Protein AF-A0A438WHH5-F1 (afdb_monomer)

Foldseek 3Di:
DVVVVPDPLVVQADDDDDDDDPDDDDDGGPPDDDDDDDDDDDDFAKAKDWDADFAQDQQAFRAQAWDWWWKDALNDIFIFIDHHNQGNNNSQVSLCVRVVNQWGFDWDQCDDNRRTITMIIGPDTDPRGYMGTDD

Solvent-accessible surface area (backbone atoms only — not comparable to full-atom values): 8190 Å² total; per-residue (Å²): 121,70,75,66,77,71,39,68,55,67,84,38,54,56,82,71,84,73,88,70,84,90,64,87,77,84,56,63,55,66,62,79,91,77,88,82,92,82,85,86,90,77,78,79,49,52,36,80,39,82,48,84,70,66,28,76,45,56,78,40,65,66,32,87,50,72,48,70,53,41,33,35,38,68,92,40,81,45,77,41,78,42,50,51,62,36,21,45,50,52,52,18,48,45,44,16,60,76,45,75,50,50,33,38,33,39,80,42,81,77,55,75,91,39,21,32,34,41,30,48,27,35,68,50,58,35,78,66,36,42,74,43,76,62,132

Mean predicted aligned error: 7.28 Å

Organism: Helicobacter pylori (NCBI:txid210)

Nearest PDB structures (foldseek):
  6iwy-assembly1_A  TM=9.937E-01  e=4.329E-15  Helicobacter pylori 26695
  6sih-assembly1_A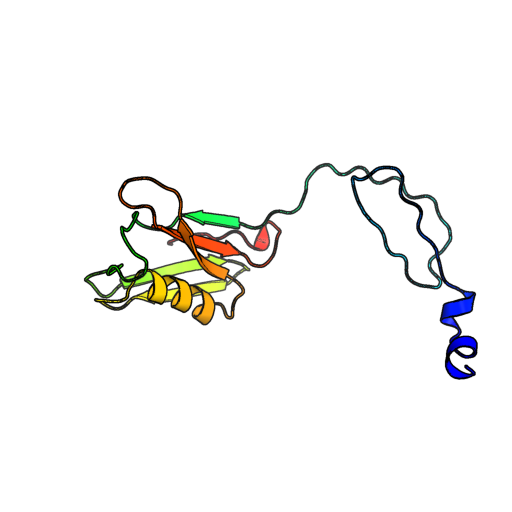  TM=7.994E-01  e=1.174E-07  Campylobacter jejuni
  6kty-assembly1_A  TM=8.186E-01  e=2.472E-04  Bdellovibrio bacteriovorus HD100
  5h5w-assembly2_B  TM=8.692E-01  e=1.065E-03  Escherichia coli
  5h5v-assembly1_E  TM=8.689E-01  e=2.413E-03  Escherichia coli

Structure (mmCIF, N/CA/C/O backbone):
data_AF-A0A438WHH5-F1
#
_entry.id   AF-A0A438WHH5-F1
#
loop_
_atom_site.group_PDB
_atom_site.id
_atom_site.type_symbol
_atom_site.label_atom_id
_atom_site.label_alt_id
_atom_site.label_comp_id
_atom_site.label_asym_id
_atom_site.label_entity_id
_atom_site.label_seq_id
_atom_site.pdbx_PDB_ins_code
_atom_site.Cartn_x
_atom_site.Cartn_y
_atom_site.Cartn_z
_atom_site.occupancy
_atom_site.B_iso_or_equiv
_atom_site.auth_seq_id
_atom_site.auth_comp_id
_atom_site.auth_asym_id
_atom_site.auth_atom_id
_atom_site.pdbx_PDB_model_num
ATOM 1 N N . PRO A 1 1 ? 36.123 19.655 -13.068 1.00 55.62 1 PRO A N 1
ATOM 2 C CA . PRO A 1 1 ? 36.155 19.347 -14.523 1.00 55.62 1 PRO A CA 1
ATOM 3 C C . PRO A 1 1 ? 36.839 18.011 -14.881 1.00 55.62 1 PRO A C 1
ATOM 5 O O . PRO A 1 1 ? 36.294 17.270 -15.684 1.00 55.62 1 PRO A O 1
ATOM 8 N N . VAL A 1 2 ? 37.993 17.678 -14.283 1.00 57.34 2 VAL A N 1
ATOM 9 C CA . VAL A 1 2 ? 38.798 16.487 -14.654 1.00 57.34 2 VAL A CA 1
ATOM 10 C C . VAL A 1 2 ? 38.099 15.148 -14.345 1.00 57.34 2 VAL A C 1
ATOM 12 O O . VAL A 1 2 ? 38.222 14.203 -15.112 1.00 57.34 2 VAL A O 1
ATOM 15 N N . LYS A 1 3 ? 37.292 15.090 -13.273 1.00 61.66 3 LYS A N 1
ATOM 16 C CA . LYS A 1 3 ? 36.592 13.874 -12.810 1.00 61.66 3 LYS A CA 1
ATOM 17 C C . LYS A 1 3 ? 35.523 13.333 -13.774 1.00 61.66 3 LYS A C 1
ATOM 19 O O . LYS A 1 3 ? 35.250 12.141 -13.758 1.00 61.66 3 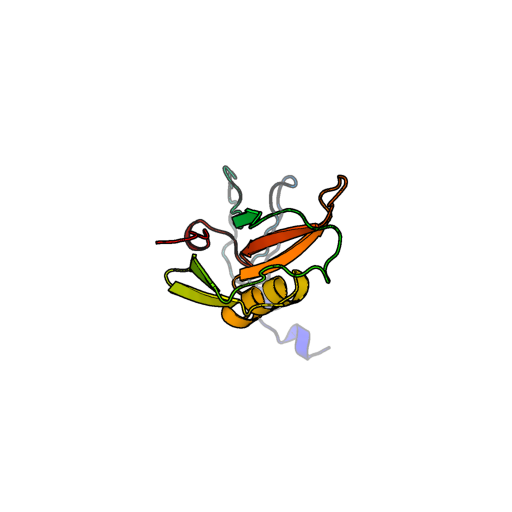LYS A O 1
ATOM 24 N N . THR A 1 4 ? 34.914 14.198 -14.585 1.00 63.84 4 THR A N 1
ATOM 25 C CA . THR A 1 4 ? 33.819 13.819 -15.495 1.00 63.84 4 THR A CA 1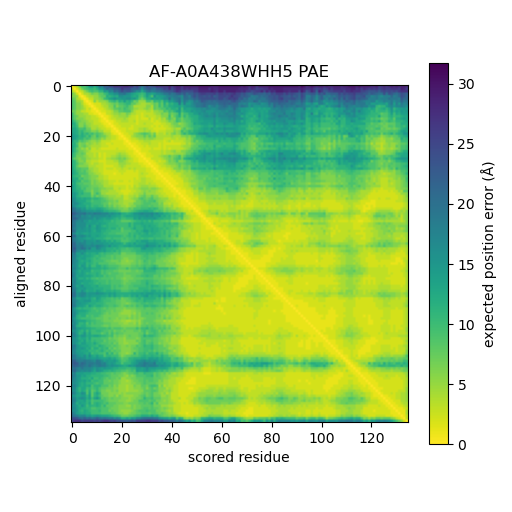
ATOM 26 C C . THR A 1 4 ? 34.348 13.221 -16.801 1.00 63.84 4 THR A C 1
ATOM 28 O O . THR A 1 4 ? 33.730 12.329 -17.360 1.00 63.84 4 THR A O 1
ATOM 31 N N . LEU A 1 5 ? 35.520 13.665 -17.270 1.00 71.19 5 LEU A N 1
ATOM 32 C CA . LEU A 1 5 ? 36.147 13.159 -18.501 1.00 71.19 5 LEU A CA 1
ATOM 33 C C . LEU A 1 5 ? 36.941 11.861 -18.288 1.00 71.19 5 LEU A C 1
ATOM 35 O O . LEU A 1 5 ? 37.222 11.151 -19.252 1.00 71.19 5 LEU A O 1
ATOM 39 N N . SER A 1 6 ? 37.300 11.554 -17.038 1.00 78.88 6 SER A N 1
ATOM 40 C CA . SER A 1 6 ? 37.944 10.295 -16.644 1.00 78.88 6 SER A CA 1
ATOM 41 C C . SER A 1 6 ? 36.968 9.124 -16.495 1.00 78.88 6 SER A C 1
ATOM 43 O O . SER A 1 6 ? 37.412 7.987 -16.362 1.00 78.88 6 SER A O 1
ATOM 45 N N . ASP A 1 7 ? 35.657 9.379 -16.488 1.00 80.62 7 ASP A N 1
ATOM 46 C CA . ASP A 1 7 ? 34.653 8.323 -16.395 1.00 80.62 7 ASP A CA 1
ATOM 47 C C . ASP A 1 7 ? 34.432 7.679 -17.770 1.00 80.62 7 ASP A C 1
ATOM 49 O O . ASP A 1 7 ? 33.841 8.282 -18.674 1.00 80.62 7 ASP A O 1
ATOM 53 N N . TYR A 1 8 ? 34.911 6.439 -17.917 1.00 79.75 8 TYR A N 1
ATOM 54 C CA . TYR A 1 8 ? 34.805 5.663 -19.151 1.00 79.75 8 TYR A CA 1
ATOM 55 C C . TYR A 1 8 ? 33.350 5.473 -19.609 1.00 79.75 8 TYR A C 1
ATOM 57 O O . TYR A 1 8 ? 33.089 5.422 -20.813 1.00 79.75 8 TYR A O 1
ATOM 65 N N . SER A 1 9 ? 32.390 5.444 -18.675 1.00 79.62 9 SER A N 1
ATOM 66 C CA . SER A 1 9 ? 30.963 5.290 -18.987 1.00 79.62 9 SER A CA 1
ATOM 67 C C . SER A 1 9 ? 30.424 6.413 -19.880 1.00 79.62 9 SER A C 1
ATOM 69 O O . SER A 1 9 ? 29.501 6.187 -20.662 1.00 79.62 9 SER A O 1
ATOM 71 N N . THR A 1 10 ? 31.060 7.590 -19.858 1.00 79.38 10 THR A N 1
ATOM 72 C CA . THR A 1 10 ? 30.710 8.730 -20.716 1.00 79.38 10 THR A CA 1
ATOM 73 C C . THR A 1 10 ? 30.871 8.395 -22.203 1.00 79.38 10 THR A C 1
ATOM 75 O O . THR A 1 10 ? 30.020 8.768 -23.013 1.00 79.38 10 THR A O 1
ATOM 78 N N . TYR A 1 11 ? 31.913 7.642 -22.572 1.00 83.75 11 TYR A N 1
ATOM 79 C CA . TYR A 1 11 ? 32.241 7.312 -23.971 1.00 83.75 11 TYR A CA 1
ATOM 80 C C . TYR A 1 11 ? 31.422 6.150 -24.534 1.00 83.75 11 TYR A C 1
ATOM 82 O O . TYR A 1 11 ? 31.312 5.997 -25.748 1.00 83.75 11 TYR A O 1
ATOM 90 N N . ILE A 1 12 ? 30.841 5.339 -23.654 1.00 87.38 12 ILE A N 1
ATOM 91 C CA . ILE A 1 12 ? 29.959 4.221 -24.010 1.00 87.38 12 ILE A CA 1
ATOM 92 C C . ILE A 1 12 ? 28.499 4.502 -23.626 1.00 87.38 12 ILE A C 1
ATOM 94 O O . ILE A 1 12 ? 27.670 3.590 -23.613 1.00 87.38 12 ILE A O 1
ATOM 98 N N . SER A 1 13 ? 28.179 5.760 -23.312 1.00 86.31 13 SER A N 1
ATOM 99 C CA . SER A 1 13 ? 26.832 6.194 -22.952 1.00 86.31 13 SER A CA 1
ATOM 100 C C . SER A 1 13 ? 25.839 5.938 -24.088 1.00 86.31 13 SER A C 1
ATOM 102 O O . SER A 1 13 ? 26.171 5.991 -25.276 1.00 86.31 13 SER A O 1
ATOM 104 N N . ARG A 1 14 ? 24.595 5.623 -23.719 1.00 87.81 14 ARG A N 1
ATOM 105 C CA . ARG A 1 14 ? 23.509 5.334 -24.656 1.00 87.81 14 ARG A CA 1
ATOM 106 C C . ARG A 1 14 ? 22.368 6.314 -24.456 1.00 87.81 14 ARG A C 1
ATOM 108 O O . ARG A 1 14 ? 22.101 6.757 -23.344 1.00 87.81 14 ARG A O 1
ATOM 115 N N . LYS A 1 15 ? 21.698 6.637 -25.558 1.00 87.81 15 LYS A N 1
ATOM 116 C CA . LYS A 1 15 ? 20.439 7.376 -25.554 1.00 87.81 15 LYS A CA 1
ATOM 117 C C . LYS A 1 15 ? 19.345 6.431 -26.021 1.00 87.81 15 LYS A C 1
ATOM 119 O O . LYS A 1 15 ? 19.498 5.790 -27.056 1.00 87.81 15 LYS A O 1
ATOM 124 N N . SER A 1 16 ? 18.271 6.349 -25.253 1.00 89.81 16 SER A N 1
ATOM 125 C CA . SER A 1 16 ? 17.013 5.755 -25.688 1.00 89.81 16 SER A CA 1
ATOM 126 C C . SER A 1 16 ? 16.188 6.807 -26.418 1.00 89.81 16 SER A C 1
ATOM 128 O O . SER A 1 16 ? 16.182 7.982 -26.053 1.00 89.81 16 SER A O 1
ATOM 130 N N . ASN A 1 17 ? 15.471 6.370 -27.445 1.00 91.31 17 ASN A N 1
ATOM 131 C CA . ASN A 1 17 ? 14.392 7.133 -28.046 1.00 91.31 17 ASN A CA 1
ATOM 132 C C . ASN A 1 17 ? 13.166 6.224 -28.074 1.00 91.31 17 ASN A C 1
ATOM 134 O O . ASN A 1 17 ? 13.232 5.135 -28.640 1.00 91.31 17 ASN A O 1
ATOM 138 N N . VAL A 1 18 ? 12.081 6.648 -27.433 1.00 91.69 18 VAL A N 1
ATOM 139 C CA . VAL A 1 18 ? 10.831 5.886 -27.362 1.00 91.69 18 VAL A CA 1
ATOM 140 C C . VAL A 1 18 ? 9.788 6.600 -28.208 1.00 91.69 18 VAL A C 1
ATOM 142 O O . VAL A 1 18 ? 9.682 7.823 -28.177 1.00 91.69 18 VAL A O 1
ATOM 145 N N . THR A 1 19 ? 9.037 5.836 -28.992 1.00 91.00 19 THR A N 1
ATOM 146 C CA . THR A 1 19 ? 7.925 6.354 -29.788 1.00 91.00 19 THR A CA 1
ATOM 147 C C . THR A 1 19 ? 6.621 6.261 -28.996 1.00 91.00 19 THR A C 1
ATOM 149 O O . THR A 1 19 ? 6.215 5.160 -28.628 1.00 91.00 19 THR A O 1
ATOM 152 N N . GLY A 1 20 ? 5.945 7.396 -28.800 1.00 90.62 20 GLY A N 1
ATOM 153 C CA . GLY A 1 20 ? 4.697 7.489 -28.034 1.00 90.62 20 GLY A CA 1
ATOM 154 C C . GLY A 1 20 ? 4.912 7.558 -26.518 1.00 90.62 20 GLY A C 1
ATOM 155 O O . GLY A 1 20 ? 6.044 7.621 -26.050 1.00 90.62 20 GLY A O 1
ATOM 156 N N . ASP A 1 21 ? 3.807 7.518 -25.767 1.00 90.31 21 ASP A N 1
ATOM 157 C CA . ASP A 1 21 ? 3.795 7.798 -24.319 1.00 90.31 21 ASP A CA 1
ATOM 158 C C . ASP A 1 21 ? 3.521 6.556 -23.447 1.00 90.31 21 ASP A C 1
ATOM 160 O O . ASP A 1 21 ? 3.303 6.665 -22.242 1.00 90.31 21 ASP A O 1
ATOM 164 N N . ALA A 1 22 ? 3.509 5.357 -24.041 1.00 89.62 22 ALA A N 1
ATOM 165 C CA . ALA A 1 22 ? 3.144 4.122 -23.339 1.00 89.62 22 ALA A CA 1
ATOM 166 C C . ALA A 1 22 ? 4.196 3.654 -22.315 1.00 89.62 22 ALA A C 1
ATOM 168 O O . ALA A 1 22 ? 3.860 2.942 -21.370 1.00 89.62 22 ALA A O 1
ATOM 169 N N . LEU A 1 23 ? 5.468 4.021 -22.503 1.00 92.06 23 LEU A N 1
ATOM 170 C CA . LEU A 1 23 ? 6.566 3.692 -21.594 1.00 92.06 23 LEU A CA 1
ATOM 171 C C . LEU A 1 23 ? 7.682 4.734 -21.685 1.00 92.06 23 LEU A C 1
ATOM 173 O O . LEU A 1 23 ? 7.806 5.450 -22.675 1.00 92.06 23 LEU A O 1
ATOM 177 N N . SER A 1 24 ? 8.550 4.763 -20.677 1.00 92.50 24 SER A N 1
ATOM 178 C CA . SER A 1 24 ? 9.850 5.429 -20.748 1.00 92.50 24 SER A CA 1
ATOM 179 C C . SER A 1 24 ? 10.956 4.400 -20.519 1.00 92.50 24 SER A C 1
ATOM 181 O O . SER A 1 24 ? 10.779 3.429 -19.785 1.00 92.50 24 SER A O 1
ATOM 183 N N . ALA A 1 25 ? 12.095 4.583 -21.185 1.00 90.44 25 ALA A N 1
ATOM 184 C CA . ALA A 1 25 ? 13.221 3.663 -21.094 1.00 90.44 25 ALA A CA 1
ATOM 185 C C . ALA A 1 25 ? 14.502 4.426 -20.759 1.00 90.44 25 ALA A C 1
ATOM 187 O O . ALA A 1 25 ? 14.790 5.459 -21.364 1.00 90.44 25 ALA A O 1
ATOM 188 N N . SER A 1 26 ? 15.292 3.882 -19.838 1.00 91.31 26 SER A N 1
ATOM 189 C CA . SER A 1 26 ? 16.668 4.299 -19.569 1.00 91.31 26 SER A CA 1
ATOM 190 C C . SER A 1 26 ? 17.599 3.144 -19.917 1.00 91.31 26 SER A C 1
ATOM 192 O O . SER A 1 26 ? 17.259 1.985 -19.684 1.00 91.31 26 SER A O 1
ATOM 194 N N . VAL A 1 27 ? 18.757 3.446 -20.502 1.00 90.31 27 VAL A N 1
ATOM 195 C CA . VAL A 1 27 ? 19.697 2.432 -20.991 1.00 90.31 27 VAL A CA 1
ATOM 196 C C . VAL A 1 27 ? 21.056 2.665 -20.351 1.00 90.31 27 VAL A C 1
ATOM 198 O O . VAL A 1 27 ? 21.594 3.771 -20.390 1.00 90.31 27 VAL A O 1
ATOM 201 N N . GLY A 1 28 ? 21.612 1.607 -19.765 1.00 89.81 28 GLY A N 1
ATOM 202 C CA . GLY A 1 28 ? 22.953 1.632 -19.196 1.00 89.81 28 GLY A CA 1
ATOM 203 C C . GLY A 1 28 ? 24.033 1.816 -20.265 1.00 89.81 28 GLY A C 1
ATOM 204 O O . GLY A 1 28 ? 23.869 1.444 -21.430 1.00 89.81 28 GLY A O 1
ATOM 205 N N . ALA A 1 29 ? 25.169 2.379 -19.864 1.00 89.81 29 ALA A N 1
ATOM 206 C CA . ALA A 1 29 ? 26.313 2.526 -20.750 1.00 89.81 29 ALA A CA 1
ATOM 207 C C . ALA A 1 29 ? 26.850 1.147 -21.190 1.00 89.81 29 ALA A C 1
ATOM 209 O O . ALA A 1 29 ? 26.866 0.199 -20.408 1.00 89.81 29 ALA A O 1
ATOM 210 N N . GLY A 1 30 ? 27.281 1.024 -22.447 1.00 86.56 30 GLY A N 1
ATOM 211 C CA . GLY A 1 30 ? 27.843 -0.217 -22.995 1.00 86.56 30 GLY A CA 1
ATOM 212 C C . GLY A 1 30 ? 26.825 -1.246 -23.500 1.00 86.56 30 GLY A C 1
ATOM 213 O O . GLY A 1 30 ? 27.231 -2.198 -24.161 1.00 86.56 30 GLY A O 1
ATOM 214 N N . VAL A 1 31 ? 25.518 -1.042 -23.286 1.00 89.94 31 VAL A N 1
ATOM 215 C CA . VAL A 1 31 ? 24.473 -1.876 -23.911 1.00 89.94 31 VAL A CA 1
ATOM 216 C C . VAL A 1 31 ? 24.597 -1.789 -25.447 1.00 89.94 31 VAL A C 1
ATOM 218 O O . VAL A 1 31 ? 24.834 -0.691 -25.967 1.00 89.94 31 VAL A O 1
ATOM 221 N N . PRO A 1 32 ? 24.500 -2.900 -26.201 1.00 90.94 32 PRO A N 1
ATOM 222 C CA . PRO A 1 32 ? 24.529 -2.871 -27.664 1.00 90.94 32 PRO A CA 1
ATOM 223 C C . PRO A 1 32 ? 23.438 -1.973 -28.263 1.00 90.94 32 PRO A C 1
ATOM 225 O O . PRO A 1 32 ? 22.356 -1.830 -27.700 1.00 90.94 32 PRO A O 1
ATOM 228 N N . ILE A 1 33 ? 23.725 -1.355 -29.412 1.00 90.44 33 ILE A N 1
ATOM 229 C CA . ILE A 1 33 ? 22.714 -0.582 -30.145 1.00 90.44 33 ILE A CA 1
ATOM 230 C C . ILE A 1 33 ? 21.748 -1.569 -30.790 1.00 90.44 33 ILE A C 1
ATOM 232 O O . ILE A 1 33 ? 22.178 -2.469 -31.509 1.00 90.44 33 ILE A O 1
ATOM 236 N N . GLN A 1 34 ? 20.459 -1.382 -30.543 1.00 92.25 34 GLN A N 1
ATOM 237 C CA . GLN A 1 34 ? 19.401 -2.202 -31.109 1.00 92.25 34 GLN A CA 1
ATOM 238 C C . GLN A 1 34 ? 18.080 -1.442 -31.093 1.00 92.25 34 GLN A C 1
ATOM 240 O O . GLN A 1 34 ? 17.850 -0.606 -30.216 1.00 92.25 34 GLN A O 1
ATOM 245 N N . ASP A 1 35 ? 17.206 -1.803 -32.023 1.00 92.94 35 ASP A N 1
ATOM 246 C CA . ASP A 1 35 ? 15.809 -1.400 -31.999 1.00 92.94 35 ASP A CA 1
ATOM 247 C C . ASP A 1 35 ? 14.999 -2.466 -31.260 1.00 92.94 35 ASP A C 1
ATOM 249 O O . ASP A 1 35 ? 1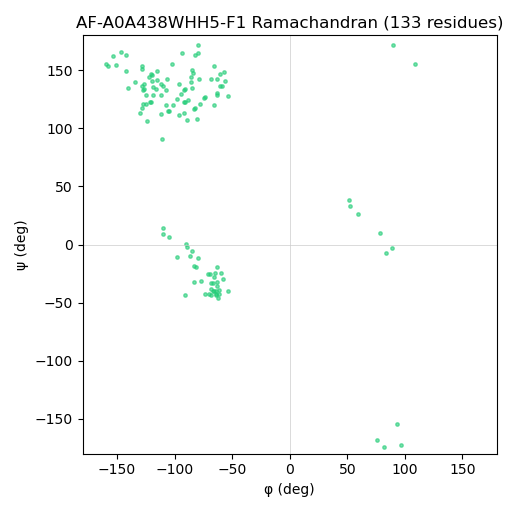5.155 -3.667 -31.498 1.00 92.94 35 ASP A O 1
ATOM 253 N N . ILE A 1 36 ? 14.144 -2.035 -30.335 1.00 92.62 36 ILE A N 1
ATOM 254 C CA . ILE A 1 36 ? 13.312 -2.923 -29.521 1.00 92.62 36 ILE A CA 1
ATOM 255 C C . ILE A 1 36 ? 11.857 -2.562 -29.775 1.00 92.62 36 ILE A C 1
ATOM 257 O O . ILE A 1 36 ? 11.445 -1.426 -29.542 1.00 92.62 36 ILE A O 1
ATOM 261 N N . LYS A 1 37 ? 11.070 -3.542 -30.221 1.00 93.06 37 LYS A N 1
ATOM 262 C CA . LYS A 1 37 ? 9.616 -3.420 -30.264 1.00 93.06 37 LYS A CA 1
ATOM 263 C C . LYS A 1 37 ? 9.037 -3.951 -28.957 1.00 93.06 37 LYS A C 1
ATOM 265 O O . LYS A 1 37 ? 9.279 -5.103 -28.606 1.00 93.06 37 LYS A O 1
ATOM 270 N N . VAL A 1 38 ? 8.284 -3.110 -28.258 1.00 91.50 38 VAL A N 1
ATOM 271 C CA . VAL A 1 38 ? 7.617 -3.459 -27.001 1.00 91.50 38 VAL A CA 1
ATOM 272 C C . VAL A 1 38 ? 6.125 -3.239 -27.174 1.00 91.50 38 VAL A C 1
ATOM 274 O O . VAL A 1 38 ? 5.697 -2.127 -27.471 1.00 91.50 38 VAL A O 1
ATOM 277 N N . ASP A 1 39 ? 5.350 -4.296 -26.960 1.00 92.25 39 ASP A N 1
ATOM 278 C CA . ASP A 1 39 ? 3.894 -4.238 -26.918 1.00 92.25 39 ASP A CA 1
ATOM 279 C C . ASP A 1 39 ? 3.469 -4.408 -25.450 1.00 92.25 39 ASP A C 1
ATOM 281 O O . ASP A 1 39 ? 3.807 -5.416 -24.832 1.00 92.25 39 ASP A O 1
ATOM 285 N N . VAL A 1 40 ? 2.768 -3.424 -24.877 1.00 91.19 40 VAL A N 1
ATOM 286 C CA . VAL A 1 40 ? 2.315 -3.446 -23.473 1.00 91.19 40 VAL A CA 1
ATOM 287 C C . VAL A 1 40 ? 0.875 -3.953 -23.417 1.00 91.19 40 VAL A C 1
ATOM 289 O O . VAL A 1 40 ? -0.032 -3.265 -23.880 1.00 91.19 40 VAL A O 1
ATOM 292 N N . GLN A 1 41 ? 0.650 -5.145 -22.856 1.00 93.06 41 GLN A N 1
ATOM 293 C CA . GLN A 1 41 ? -0.700 -5.718 -22.730 1.00 93.06 41 GLN A CA 1
ATOM 294 C C . GLN A 1 41 ? -1.373 -5.341 -21.407 1.00 93.06 41 GLN A C 1
ATOM 296 O O . GLN A 1 41 ? -2.547 -4.978 -21.388 1.00 93.06 41 GLN A O 1
ATOM 301 N N . ASN A 1 42 ? -0.633 -5.402 -20.298 1.00 90.94 42 ASN A N 1
ATOM 302 C CA . ASN A 1 42 ? -1.147 -5.136 -18.958 1.00 90.94 42 ASN A CA 1
ATOM 303 C C . ASN A 1 42 ? -0.103 -4.393 -18.125 1.00 90.94 42 ASN A C 1
ATOM 305 O O . ASN A 1 42 ? 1.100 -4.590 -18.288 1.00 90.94 42 ASN A O 1
ATOM 309 N N . LEU A 1 43 ? -0.582 -3.558 -17.206 1.00 90.94 43 LEU A N 1
ATOM 310 C CA . LEU A 1 43 ? 0.251 -2.920 -16.194 1.00 90.94 43 LEU A CA 1
ATOM 311 C C . LEU A 1 43 ? 0.185 -3.742 -14.909 1.00 90.94 43 LEU A C 1
ATOM 313 O O . LEU A 1 43 ? -0.897 -4.187 -14.523 1.00 90.94 43 LEU A O 1
ATOM 317 N N . ALA A 1 44 ? 1.325 -3.924 -14.242 1.00 89.94 44 ALA A N 1
ATOM 318 C CA . ALA A 1 44 ? 1.345 -4.493 -12.902 1.00 89.94 44 ALA A CA 1
ATOM 319 C C . ALA A 1 44 ? 0.599 -3.554 -11.941 1.00 89.94 44 ALA A C 1
ATOM 321 O O . ALA A 1 44 ? 0.862 -2.351 -11.916 1.00 89.94 44 ALA A O 1
ATOM 322 N N . GLN A 1 45 ? -0.326 -4.104 -11.158 1.00 92.25 45 GLN A N 1
ATOM 323 C CA . GLN A 1 45 ? -1.166 -3.355 -10.221 1.00 92.25 45 G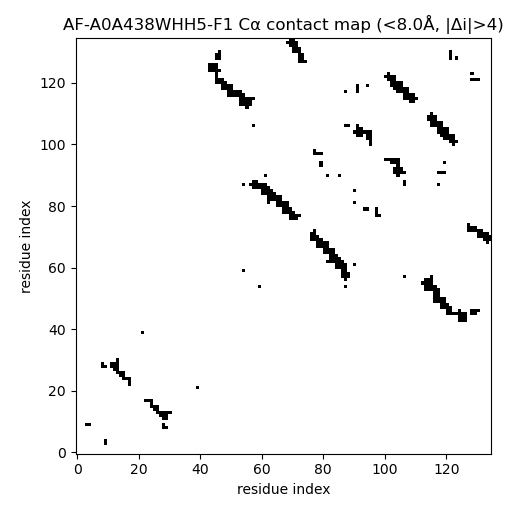LN A CA 1
ATOM 324 C C . GLN A 1 45 ? -0.859 -3.785 -8.787 1.00 92.25 45 GLN A C 1
ATOM 326 O O . GLN A 1 45 ? -0.438 -4.919 -8.557 1.00 92.25 45 GLN A O 1
ATOM 331 N N . GLY A 1 46 ? -1.010 -2.857 -7.844 1.00 91.94 46 GLY A N 1
ATOM 332 C CA . GLY A 1 46 ? -1.070 -3.184 -6.421 1.00 91.94 46 GLY A CA 1
ATOM 333 C C . GLY A 1 46 ? -2.481 -3.626 -6.049 1.00 91.94 46 GLY A C 1
ATOM 334 O O . GLY A 1 46 ? -3.428 -3.368 -6.794 1.00 91.94 46 GLY A O 1
ATOM 335 N N . ASP A 1 47 ? -2.613 -4.276 -4.903 1.00 92.75 47 ASP A N 1
ATOM 336 C CA . ASP A 1 47 ? -3.910 -4.691 -4.384 1.00 92.75 47 ASP A CA 1
ATOM 337 C C . ASP A 1 47 ? -4.477 -3.586 -3.484 1.00 9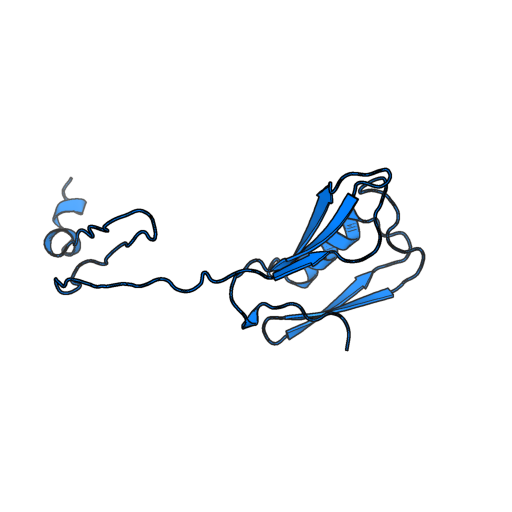2.75 47 ASP A C 1
ATOM 339 O O . ASP A 1 47 ? -3.748 -3.016 -2.667 1.00 92.75 47 ASP A O 1
ATOM 343 N N . ILE A 1 48 ? -5.754 -3.246 -3.664 1.00 93.75 48 ILE A N 1
ATOM 344 C CA . ILE A 1 48 ? -6.454 -2.185 -2.924 1.00 93.75 48 ILE A CA 1
ATOM 345 C C . ILE A 1 48 ? -7.730 -2.787 -2.361 1.00 93.75 48 ILE A C 1
ATOM 347 O O . ILE A 1 48 ? -8.608 -3.194 -3.121 1.00 93.75 48 ILE A O 1
ATOM 351 N N . ASN A 1 49 ? -7.848 -2.810 -1.036 1.00 94.31 49 ASN A N 1
ATOM 352 C CA . ASN A 1 49 ? -8.974 -3.442 -0.363 1.00 94.31 49 ASN A CA 1
ATOM 353 C C . ASN A 1 49 ? -9.629 -2.487 0.625 1.00 94.31 49 ASN A C 1
ATOM 355 O O . ASN A 1 49 ? -8.954 -1.876 1.449 1.00 94.31 49 ASN A O 1
ATOM 359 N N . GLU A 1 50 ? -10.953 -2.400 0.584 1.00 92.19 50 GLU A N 1
ATOM 360 C CA . GLU A 1 50 ? -11.738 -1.732 1.619 1.00 92.19 50 GLU A CA 1
ATOM 361 C C . GLU A 1 50 ? -12.069 -2.743 2.720 1.00 92.19 50 GLU A C 1
ATOM 363 O O . GLU A 1 50 ? -12.638 -3.801 2.447 1.00 92.19 50 GLU A O 1
ATOM 368 N N . LEU A 1 51 ? -11.712 -2.432 3.968 1.00 89.25 51 LEU A N 1
ATOM 369 C CA . LEU A 1 51 ? -11.911 -3.328 5.105 1.00 89.25 51 LEU A CA 1
ATOM 370 C C . LEU A 1 51 ? -12.830 -2.699 6.156 1.00 89.25 51 LEU A C 1
ATOM 372 O O . LEU A 1 51 ? -12.659 -1.546 6.537 1.00 89.25 51 LEU A O 1
ATOM 376 N N . GLY A 1 52 ? -13.773 -3.486 6.676 1.00 84.56 52 GLY A N 1
ATOM 377 C CA . GLY A 1 52 ? -14.650 -3.069 7.770 1.00 84.56 52 GLY A CA 1
ATOM 378 C C . GLY A 1 52 ? -15.765 -2.103 7.356 1.00 84.56 52 GLY A C 1
ATOM 379 O O . GLY A 1 52 ? -16.064 -1.924 6.175 1.00 84.56 52 GLY A O 1
ATOM 380 N N . ALA A 1 53 ? -16.415 -1.517 8.362 1.00 88.25 53 ALA A N 1
ATOM 381 C CA . ALA A 1 53 ? -17.519 -0.581 8.177 1.00 88.25 53 ALA A CA 1
ATOM 382 C C . ALA A 1 53 ? -17.033 0.835 7.823 1.00 88.25 53 ALA A C 1
ATOM 384 O O . ALA A 1 53 ? -15.842 1.145 7.877 1.00 88.25 53 ALA A O 1
ATOM 385 N N . LYS A 1 54 ? -17.990 1.697 7.477 1.00 91.81 54 LYS A N 1
ATOM 386 C CA . LYS A 1 54 ? -17.775 3.136 7.342 1.00 91.81 54 LYS A CA 1
ATOM 387 C C . LYS A 1 54 ? -17.882 3.817 8.706 1.00 91.81 54 LYS A C 1
ATOM 389 O O . LYS A 1 54 ? -18.669 3.386 9.545 1.00 91.81 54 LYS A O 1
ATOM 394 N N . PHE A 1 55 ? -17.117 4.886 8.893 1.00 92.38 55 PHE A N 1
ATOM 395 C CA . PHE A 1 55 ? -17.035 5.652 10.137 1.00 92.38 55 PHE A CA 1
ATOM 396 C C . PHE A 1 55 ? -17.247 7.151 9.890 1.00 92.38 55 PHE A C 1
ATOM 398 O O . PHE A 1 55 ? -16.965 7.670 8.800 1.00 92.38 55 PHE A O 1
ATOM 405 N N . SER A 1 56 ? -17.727 7.858 10.912 1.00 92.38 56 SER A N 1
ATOM 406 C CA . SER A 1 56 ? -17.968 9.303 10.886 1.00 92.38 56 SER A CA 1
ATOM 407 C C . SER A 1 56 ? -16.663 10.098 11.032 1.00 92.38 56 SER A C 1
ATOM 409 O O . SER A 1 56 ? -16.538 11.181 10.456 1.00 92.38 56 SER A O 1
ATOM 411 N N . SER A 1 57 ? -15.680 9.560 11.761 1.00 91.75 57 SER A N 1
ATOM 412 C CA . SER A 1 57 ? -14.360 10.144 12.030 1.00 91.75 57 SER A CA 1
ATOM 413 C C . SER A 1 57 ? -13.244 9.091 12.028 1.00 91.75 57 SER A C 1
ATOM 415 O O . SER A 1 57 ? -13.475 7.893 12.167 1.00 91.75 57 SER A O 1
ATOM 417 N N . ARG A 1 58 ? -11.992 9.553 11.913 1.00 89.81 58 ARG A N 1
ATOM 418 C CA . ARG A 1 58 ? -10.786 8.723 12.109 1.00 89.81 58 ARG A CA 1
ATOM 419 C C . ARG A 1 58 ? -10.601 8.299 13.568 1.00 89.81 58 ARG A C 1
ATOM 421 O O . ARG A 1 58 ? -9.964 7.281 13.816 1.00 89.81 58 ARG A O 1
ATOM 428 N N . ASP A 1 59 ? -11.156 9.083 14.485 1.00 93.38 59 ASP A N 1
ATOM 429 C CA . ASP A 1 59 ? -11.054 8.873 15.931 1.00 93.38 59 ASP A CA 1
ATOM 430 C C . ASP A 1 59 ? -12.190 7.989 16.473 1.00 93.38 59 ASP A C 1
ATOM 432 O O . ASP A 1 59 ? -12.253 7.718 17.671 1.00 93.38 59 ASP A O 1
ATOM 436 N N . ASP A 1 60 ? -13.097 7.530 15.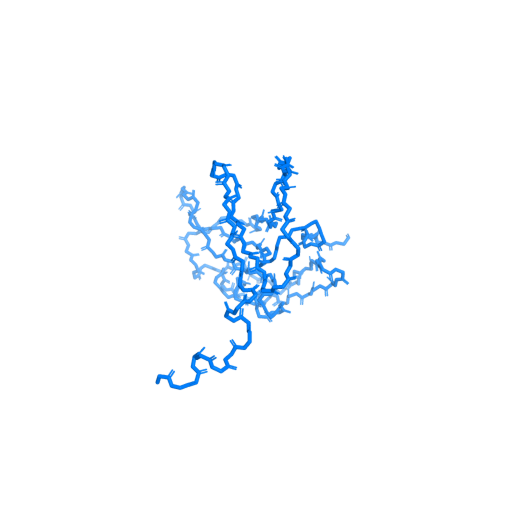602 1.00 93.44 60 ASP A N 1
ATOM 437 C CA . ASP A 1 60 ? -14.158 6.611 15.997 1.00 93.44 60 ASP A CA 1
ATOM 438 C C . ASP A 1 60 ? -13.570 5.246 16.355 1.00 93.44 60 ASP A C 1
ATOM 440 O O . ASP A 1 60 ? -12.640 4.750 15.710 1.00 93.44 60 ASP A O 1
ATOM 444 N N . ILE A 1 61 ? -14.147 4.621 17.381 1.00 93.94 61 ILE A N 1
ATOM 445 C CA . ILE A 1 61 ? -13.734 3.300 17.852 1.00 93.94 61 ILE A CA 1
ATOM 446 C C . ILE A 1 61 ? -14.032 2.263 16.765 1.00 93.94 61 ILE A C 1
ATOM 448 O O . ILE A 1 61 ? -15.189 2.049 16.401 1.00 93.94 61 ILE A O 1
ATOM 452 N N . PHE A 1 62 ? -12.989 1.582 16.292 1.00 91.62 62 PHE A N 1
ATOM 453 C CA . PHE A 1 62 ? -13.088 0.544 15.270 1.00 91.62 62 PHE A CA 1
ATOM 454 C C . PHE A 1 62 ? -13.691 -0.750 15.827 1.00 91.62 62 PHE A C 1
ATOM 456 O O . PHE A 1 62 ? -14.533 -1.377 15.187 1.00 91.62 62 PHE A O 1
ATOM 463 N N . SER A 1 63 ? -13.268 -1.152 17.030 1.00 90.38 63 SER A N 1
ATOM 464 C CA . SER A 1 63 ? -13.766 -2.350 17.708 1.00 90.38 63 SER A CA 1
ATOM 465 C C . SER A 1 63 ? -13.948 -2.111 19.202 1.00 90.38 63 SER A C 1
ATOM 467 O O . SER A 1 63 ? -13.068 -1.578 19.877 1.00 90.38 63 SER A O 1
ATOM 469 N N . GLN A 1 64 ? -15.084 -2.556 19.741 1.00 92.06 64 GLN A N 1
ATOM 470 C CA . GLN A 1 64 ? -15.347 -2.566 21.186 1.00 92.06 64 GLN A CA 1
ATOM 471 C C . GLN A 1 64 ? -14.800 -3.817 21.887 1.00 92.06 64 GLN A C 1
ATOM 473 O O . GLN A 1 64 ? -14.866 -3.913 23.110 1.00 92.06 64 GLN A O 1
ATOM 478 N N . VAL A 1 65 ? -14.273 -4.778 21.127 1.00 93.06 65 VAL A N 1
ATOM 479 C CA . VAL A 1 65 ? -13.729 -6.041 21.636 1.00 93.06 65 VAL A CA 1
ATOM 480 C C . VAL A 1 65 ? -12.326 -6.281 21.094 1.00 93.06 65 VAL A C 1
ATOM 482 O O . VAL A 1 65 ? -11.995 -5.848 19.988 1.00 93.06 65 VAL A O 1
ATOM 485 N N . ASP A 1 66 ? -11.514 -7.000 21.863 1.00 93.69 66 ASP A N 1
ATOM 486 C CA . ASP A 1 66 ? -10.233 -7.507 21.380 1.00 93.69 66 ASP A CA 1
ATOM 487 C C . ASP A 1 66 ? -10.477 -8.495 20.231 1.00 93.69 66 ASP A C 1
ATOM 489 O O . ASP A 1 66 ? -11.270 -9.431 20.351 1.00 93.69 66 ASP A O 1
ATOM 493 N N . THR A 1 67 ? -9.797 -8.285 19.111 1.00 92.19 67 THR A N 1
ATOM 494 C CA . THR A 1 67 ? -9.856 -9.151 17.933 1.00 92.19 67 THR A CA 1
ATOM 495 C C . THR A 1 67 ? -8.505 -9.175 17.227 1.00 92.19 67 THR A C 1
ATOM 497 O O . THR A 1 67 ? -7.642 -8.342 17.490 1.00 92.19 67 THR A O 1
ATOM 500 N N . THR A 1 68 ? -8.308 -10.123 16.319 1.00 93.12 68 THR A N 1
ATOM 501 C CA . THR A 1 68 ? -7.076 -10.232 15.533 1.00 93.12 68 THR A CA 1
ATOM 502 C C . THR A 1 68 ? -7.435 -10.232 14.056 1.00 93.12 68 THR A C 1
ATOM 504 O O . THR A 1 68 ? -8.165 -11.105 13.582 1.00 93.12 68 THR A O 1
ATOM 507 N N . LEU A 1 69 ? -6.901 -9.265 13.317 1.00 91.31 69 LEU A N 1
ATOM 508 C CA . LEU A 1 69 ? -6.993 -9.215 11.866 1.00 91.31 69 LEU A CA 1
ATOM 509 C C . LEU A 1 69 ? -5.899 -10.102 11.270 1.00 91.31 69 LEU A C 1
ATOM 511 O O . LEU A 1 69 ? -4.713 -9.831 11.445 1.00 91.31 69 LEU A O 1
ATOM 515 N N . LYS A 1 70 ? -6.303 -11.157 10.561 1.00 94.12 70 LYS A N 1
ATOM 516 C CA . LYS A 1 70 ? -5.392 -12.064 9.859 1.00 94.12 70 LYS A CA 1
ATOM 517 C C . LYS A 1 70 ? -5.464 -11.847 8.359 1.00 94.12 70 LYS A C 1
ATOM 519 O O . LYS A 1 70 ? -6.560 -11.790 7.795 1.00 94.12 70 LYS A O 1
ATOM 524 N N . PHE A 1 71 ? -4.303 -11.753 7.731 1.00 94.00 71 PHE A N 1
ATOM 525 C CA . PHE A 1 71 ? -4.188 -11.717 6.282 1.00 94.00 71 PHE A CA 1
ATOM 526 C C . PHE A 1 71 ? -2.864 -12.316 5.820 1.00 94.00 71 PHE A C 1
ATOM 528 O O . PHE A 1 71 ? -1.870 -12.297 6.543 1.00 94.00 71 PHE A O 1
ATOM 535 N N . TYR A 1 72 ? -2.860 -12.813 4.591 1.00 93.75 72 TYR A N 1
ATOM 536 C CA . TYR A 1 72 ? -1.701 -13.383 3.924 1.00 93.75 72 TYR A CA 1
ATOM 537 C C . TYR A 1 72 ? -1.336 -12.544 2.700 1.00 93.75 72 TYR A C 1
ATOM 539 O O . TYR A 1 72 ? -2.206 -12.171 1.910 1.00 93.75 72 TYR A O 1
ATOM 547 N N . THR A 1 73 ? -0.052 -12.236 2.544 1.00 92.50 73 THR A N 1
ATOM 548 C CA . THR A 1 73 ? 0.503 -11.540 1.372 1.00 92.50 73 THR A CA 1
ATOM 549 C C . THR A 1 73 ? 2.008 -11.793 1.283 1.00 92.50 73 THR A C 1
ATOM 551 O O . THR A 1 73 ? 2.644 -12.091 2.295 1.00 92.50 73 THR A O 1
ATOM 554 N N . GLN A 1 74 ? 2.606 -11.701 0.091 1.00 89.50 74 GLN A N 1
ATOM 555 C CA . GLN A 1 74 ? 4.052 -11.892 -0.115 1.00 89.50 74 GLN A CA 1
ATOM 556 C C . GLN A 1 74 ? 4.596 -13.200 0.487 1.00 89.50 74 GLN A C 1
ATOM 558 O O . GLN A 1 74 ? 5.697 -13.249 1.045 1.00 89.50 74 GLN A O 1
ATOM 563 N N . ASN A 1 75 ? 3.810 -14.273 0.392 1.00 88.88 75 ASN A N 1
ATOM 564 C CA . ASN A 1 75 ? 4.113 -15.575 0.980 1.00 88.88 75 ASN A CA 1
ATOM 565 C C . ASN A 1 75 ? 4.297 -15.582 2.509 1.00 88.88 75 ASN A C 1
ATOM 567 O O . ASN A 1 75 ? 5.007 -16.440 3.040 1.00 88.88 75 ASN A O 1
ATOM 571 N N . LYS A 1 76 ? 3.675 -14.640 3.226 1.00 91.31 76 LYS A N 1
ATOM 572 C CA . LYS A 1 76 ? 3.733 -14.530 4.687 1.00 91.31 76 LYS A CA 1
ATOM 573 C C . LYS A 1 76 ? 2.353 -14.288 5.283 1.00 91.31 76 LYS A C 1
ATOM 575 O O . LYS A 1 76 ? 1.573 -13.489 4.768 1.00 91.31 76 LYS A O 1
ATOM 580 N N . ASP A 1 77 ? 2.105 -14.945 6.409 1.00 93.62 77 ASP A N 1
ATOM 581 C CA . ASP A 1 77 ? 0.950 -14.684 7.258 1.00 93.62 77 ASP A CA 1
ATOM 582 C C . ASP A 1 77 ? 1.242 -13.531 8.218 1.00 93.62 77 ASP A C 1
ATOM 584 O O . ASP A 1 77 ? 2.284 -13.495 8.879 1.00 93.62 77 ASP A O 1
ATOM 588 N N . TYR A 1 78 ? 0.285 -12.620 8.332 1.00 93.44 78 TYR A N 1
ATOM 589 C CA . TYR A 1 78 ? 0.295 -11.516 9.278 1.00 93.44 78 TYR A CA 1
ATOM 590 C C . TYR A 1 78 ? -0.916 -11.616 10.201 1.00 93.44 78 TYR A C 1
ATOM 592 O O . TYR A 1 78 ? -2.028 -11.950 9.785 1.00 93.44 78 TYR A O 1
ATOM 600 N N . ALA A 1 79 ? -0.689 -11.304 11.472 1.00 94.31 79 ALA A N 1
ATOM 601 C CA . ALA A 1 79 ? -1.719 -11.225 12.494 1.00 94.31 79 ALA A CA 1
ATOM 602 C C . ALA A 1 79 ? -1.559 -9.896 13.235 1.00 94.31 79 ALA A C 1
ATOM 604 O O . ALA A 1 79 ? -0.550 -9.669 13.900 1.00 94.31 79 ALA A O 1
ATOM 605 N N . VAL A 1 80 ? -2.543 -9.015 13.082 1.00 93.50 80 VAL A N 1
ATOM 606 C CA . VAL A 1 80 ? -2.573 -7.693 13.709 1.00 93.50 80 VAL A CA 1
ATOM 607 C C . VAL A 1 80 ? -3.587 -7.724 14.837 1.00 93.50 80 VAL A C 1
ATOM 609 O O . VAL A 1 80 ? -4.784 -7.895 14.601 1.00 93.50 80 VAL A O 1
ATOM 612 N N . ASP A 1 81 ? -3.111 -7.560 16.066 1.00 93.75 81 ASP A N 1
ATOM 613 C CA . ASP A 1 81 ? -3.979 -7.508 17.235 1.00 93.75 81 ASP A CA 1
ATOM 614 C C . ASP A 1 81 ? -4.642 -6.132 17.349 1.00 93.75 81 ASP A C 1
ATOM 616 O O . ASP A 1 81 ? -3.981 -5.102 17.484 1.00 93.75 81 ASP A O 1
ATOM 620 N N . ILE A 1 82 ? -5.970 -6.132 17.323 1.00 92.88 82 ILE A N 1
ATOM 621 C CA . ILE A 1 82 ? -6.824 -4.961 17.485 1.00 92.88 82 ILE A CA 1
ATOM 622 C C . ILE A 1 82 ? -7.421 -5.021 18.887 1.00 92.88 82 ILE A C 1
ATOM 624 O O . ILE A 1 82 ? -8.189 -5.925 19.214 1.00 92.88 82 ILE A O 1
ATOM 628 N N . LYS A 1 83 ? -7.063 -4.060 19.734 1.00 94.25 83 LYS A N 1
ATOM 629 C CA . LYS A 1 83 ? -7.572 -3.968 21.105 1.00 94.25 83 LYS A CA 1
ATOM 630 C C . LYS A 1 83 ? -8.906 -3.239 21.165 1.00 94.25 83 LYS A C 1
ATOM 632 O O . LYS A 1 83 ? -9.171 -2.343 20.362 1.00 94.25 83 LYS A O 1
ATOM 637 N N . ALA A 1 84 ? -9.726 -3.603 22.146 1.00 93.69 84 ALA A N 1
ATOM 638 C CA . ALA A 1 84 ? -10.953 -2.887 22.454 1.00 93.69 84 ALA A CA 1
ATOM 639 C C . ALA A 1 84 ? -10.658 -1.395 22.680 1.00 93.69 84 ALA A C 1
ATOM 641 O O . ALA A 1 84 ? -9.788 -1.034 23.473 1.00 93.69 84 ALA A O 1
ATOM 642 N N . GLY A 1 85 ? -11.388 -0.528 21.980 1.00 92.38 85 GLY A N 1
ATOM 643 C CA . GLY A 1 85 ? -11.217 0.922 22.060 1.00 92.38 85 GLY A CA 1
ATOM 644 C C . GLY A 1 85 ? -10.193 1.511 21.086 1.00 92.38 85 GLY A C 1
ATOM 645 O O . GLY A 1 85 ? -10.079 2.732 21.047 1.00 92.38 85 GLY A O 1
ATOM 646 N N . MET A 1 86 ? -9.491 0.700 20.281 1.00 94.50 86 MET A N 1
ATOM 647 C CA . MET A 1 86 ? -8.663 1.230 19.189 1.00 94.50 86 MET A CA 1
ATOM 648 C C . MET A 1 86 ? -9.519 2.004 18.188 1.00 94.50 86 MET A C 1
ATOM 650 O O . MET A 1 86 ? -10.600 1.550 17.796 1.00 94.50 86 MET A O 1
ATOM 654 N N . THR A 1 87 ? -9.020 3.158 17.754 1.00 95.50 87 THR A N 1
ATOM 655 C CA . THR A 1 87 ? -9.681 3.979 16.739 1.00 95.50 87 THR A CA 1
ATOM 656 C C . THR A 1 87 ? -9.419 3.449 15.331 1.00 95.50 87 THR A C 1
ATOM 658 O O . THR A 1 87 ? -8.499 2.660 15.098 1.00 95.50 87 THR A O 1
ATOM 661 N N . LEU A 1 88 ? -10.203 3.905 14.356 1.00 93.44 88 LEU A N 1
ATOM 662 C CA . LEU A 1 88 ? -9.958 3.634 12.937 1.00 93.44 88 LEU A CA 1
ATOM 663 C C . LEU A 1 88 ? -8.532 4.037 12.510 1.00 93.44 88 LEU A C 1
ATOM 665 O O . LEU A 1 88 ? -7.885 3.320 11.744 1.00 93.44 88 LEU A O 1
ATOM 669 N N . GLY A 1 89 ? -8.034 5.170 13.011 1.00 94.12 89 GLY A N 1
ATOM 670 C CA . GLY A 1 89 ? -6.661 5.619 12.785 1.00 94.12 89 GLY A CA 1
ATOM 671 C C . GLY A 1 89 ? -5.614 4.675 13.380 1.00 94.12 89 GLY A C 1
ATOM 672 O O . GLY A 1 89 ? -4.645 4.345 12.695 1.00 94.12 89 GLY A O 1
ATOM 673 N N . ASP A 1 90 ? -5.833 4.199 14.607 1.00 95.06 90 ASP A N 1
ATOM 674 C CA . ASP A 1 90 ? -4.909 3.278 15.282 1.00 95.06 90 ASP A CA 1
ATOM 675 C C . ASP A 1 90 ? -4.812 1.941 14.549 1.00 95.06 90 ASP A C 1
ATOM 677 O O . ASP A 1 90 ? -3.718 1.405 14.384 1.00 95.06 90 ASP A O 1
ATOM 681 N N . VAL A 1 91 ? -5.940 1.419 14.054 1.00 94.31 91 VAL A N 1
ATOM 682 C CA . VAL A 1 91 ? -5.966 0.170 13.275 1.00 94.31 91 VAL A CA 1
ATOM 683 C C . VAL A 1 91 ? -5.244 0.334 11.936 1.00 94.31 91 VAL A C 1
ATOM 685 O O . VAL A 1 91 ? -4.497 -0.548 11.519 1.00 94.31 91 VAL A O 1
ATOM 688 N N . ALA A 1 92 ? -5.412 1.470 11.258 1.00 94.88 92 ALA A N 1
ATOM 689 C CA . ALA A 1 92 ? -4.678 1.751 10.023 1.00 94.88 92 ALA A CA 1
ATOM 690 C C . ALA A 1 92 ? -3.155 1.782 10.258 1.00 94.88 92 ALA A C 1
ATOM 692 O O . ALA A 1 92 ? -2.376 1.211 9.485 1.00 94.88 92 ALA A O 1
ATOM 693 N N . GLN A 1 93 ? -2.729 2.411 11.354 1.00 95.56 93 GLN A N 1
ATOM 694 C CA . GLN A 1 93 ? -1.319 2.472 11.717 1.00 95.56 93 GLN A CA 1
ATOM 695 C C . GLN A 1 93 ? -0.783 1.096 12.128 1.00 95.56 93 GLN A C 1
ATOM 697 O O . GLN A 1 93 ? 0.278 0.702 11.651 1.00 95.56 93 GLN A O 1
ATOM 702 N N . SER A 1 94 ? -1.529 0.323 12.922 1.00 94.94 94 SER A N 1
ATOM 703 C CA . SER A 1 94 ? -1.087 -0.997 13.388 1.00 94.94 94 SER A CA 1
ATOM 704 C C . SER A 1 94 ? -0.879 -1.993 12.245 1.00 94.94 94 SER A C 1
ATOM 706 O O . SER A 1 94 ? 0.077 -2.765 12.283 1.00 94.94 94 SER A O 1
ATOM 708 N N . ILE A 1 95 ? -1.698 -1.936 11.188 1.00 94.69 95 ILE A N 1
ATOM 709 C CA . ILE A 1 95 ? -1.493 -2.715 9.953 1.00 94.69 95 ILE A CA 1
ATOM 710 C C . ILE A 1 95 ? -0.175 -2.327 9.274 1.00 94.69 95 ILE A C 1
ATOM 712 O O . ILE A 1 95 ? 0.605 -3.193 8.867 1.00 94.69 95 ILE A O 1
ATOM 716 N N . THR A 1 96 ? 0.082 -1.025 9.164 1.00 95.44 96 THR A N 1
ATOM 717 C CA . THR A 1 96 ? 1.302 -0.506 8.533 1.00 95.44 96 THR A CA 1
ATOM 718 C C . THR A 1 96 ? 2.543 -0.908 9.325 1.00 95.44 96 THR A C 1
ATOM 720 O O . THR A 1 96 ? 3.530 -1.365 8.748 1.00 95.44 96 THR A O 1
ATOM 723 N N . ASP A 1 97 ? 2.477 -0.817 10.651 1.00 95.50 97 ASP A N 1
ATOM 724 C CA . ASP A 1 97 ? 3.584 -1.150 11.544 1.00 95.50 97 ASP A CA 1
ATOM 725 C C . ASP A 1 97 ? 3.863 -2.658 11.568 1.00 95.50 97 ASP A C 1
ATOM 727 O O . ASP A 1 97 ? 5.018 -3.070 11.472 1.00 95.50 97 ASP A O 1
ATOM 731 N N . ALA A 1 98 ? 2.820 -3.493 11.618 1.00 93.94 98 ALA A N 1
ATOM 732 C CA . ALA A 1 98 ? 2.951 -4.952 11.654 1.00 93.94 98 ALA A CA 1
ATOM 733 C C . ALA A 1 98 ? 3.572 -5.546 10.381 1.00 93.94 98 ALA A C 1
ATOM 735 O O . ALA A 1 98 ? 4.142 -6.636 10.415 1.00 93.94 98 ALA A O 1
ATOM 736 N N . THR A 1 99 ? 3.461 -4.839 9.255 1.00 92.69 99 THR A N 1
ATOM 737 C CA . THR A 1 99 ? 4.027 -5.265 7.969 1.00 92.69 99 THR A CA 1
ATOM 738 C C . THR A 1 99 ? 5.281 -4.488 7.578 1.00 92.69 99 THR A C 1
ATOM 740 O O . THR A 1 99 ? 5.779 -4.662 6.467 1.00 92.69 99 THR A O 1
ATOM 743 N N . ASN A 1 100 ? 5.804 -3.624 8.457 1.00 93.00 100 ASN A N 1
ATOM 744 C CA . ASN A 1 100 ? 6.921 -2.721 8.158 1.00 93.00 100 ASN A CA 1
ATOM 745 C C . ASN A 1 100 ? 6.684 -1.873 6.887 1.00 93.00 100 ASN A C 1
ATOM 747 O O . ASN A 1 100 ? 7.622 -1.546 6.154 1.00 93.00 100 ASN A O 1
ATOM 751 N N . GLY A 1 101 ? 5.427 -1.514 6.621 1.00 91.75 101 GLY A N 1
ATOM 752 C CA . GLY A 1 101 ? 5.014 -0.722 5.464 1.00 91.75 101 GLY A CA 1
ATOM 753 C C . GLY A 1 101 ? 4.928 -1.491 4.145 1.00 91.75 101 GLY A C 1
ATOM 754 O O . GLY A 1 101 ? 4.767 -0.859 3.103 1.00 91.75 101 GLY A O 1
ATOM 755 N N . GLU A 1 102 ? 5.031 -2.820 4.154 1.00 92.50 102 GLU A N 1
ATOM 756 C CA . GLU A 1 102 ? 4.751 -3.648 2.972 1.00 92.50 102 GLU A CA 1
ATOM 757 C C . GLU A 1 102 ? 3.258 -3.638 2.607 1.00 92.50 102 GLU A C 1
ATOM 759 O O . GLU A 1 102 ? 2.892 -3.627 1.425 1.00 92.50 102 GLU A O 1
ATOM 764 N N . VAL A 1 103 ? 2.399 -3.546 3.625 1.00 94.62 103 VAL A N 1
ATOM 765 C CA . VAL A 1 103 ? 0.970 -3.263 3.501 1.00 94.62 103 VAL A CA 1
ATOM 766 C C . VAL A 1 103 ? 0.674 -1.963 4.235 1.00 94.62 103 VAL A C 1
ATOM 768 O O . VAL A 1 103 ? 1.030 -1.789 5.394 1.00 94.62 103 VAL A O 1
ATOM 771 N N . MET A 1 104 ? 0.010 -1.033 3.565 1.00 95.06 104 MET A N 1
ATOM 772 C CA . MET A 1 104 ? -0.356 0.259 4.124 1.00 95.06 104 MET A CA 1
ATOM 773 C C . MET A 1 104 ? -1.822 0.244 4.539 1.00 95.06 104 MET A C 1
ATOM 775 O O . MET A 1 104 ? -2.710 0.077 3.700 1.00 95.06 104 MET A O 1
ATOM 779 N N . GLY A 1 105 ? -2.071 0.467 5.827 1.00 95.19 105 GLY A N 1
ATOM 780 C CA . GLY A 1 105 ? -3.388 0.831 6.330 1.00 95.19 105 GLY A CA 1
ATOM 781 C C . GLY A 1 105 ? -3.602 2.332 6.154 1.00 95.19 105 GLY A C 1
ATOM 782 O O . GLY A 1 105 ? -2.884 3.153 6.723 1.00 95.19 105 GLY A O 1
ATOM 783 N N . ILE A 1 106 ? -4.588 2.713 5.350 1.00 94.50 106 ILE A N 1
ATOM 784 C CA . ILE A 1 106 ? -4.894 4.104 5.014 1.00 94.50 106 ILE A CA 1
ATOM 785 C C . ILE A 1 106 ? -6.359 4.363 5.323 1.00 94.50 106 ILE A C 1
ATOM 787 O O . ILE A 1 106 ? -7.232 3.609 4.919 1.00 94.50 106 ILE A O 1
ATOM 791 N N . VAL A 1 107 ? -6.657 5.474 5.991 1.00 94.12 107 VAL A N 1
ATOM 792 C CA . VAL A 1 107 ? -8.045 5.915 6.143 1.00 94.12 107 VAL A CA 1
ATOM 793 C C . VAL A 1 107 ? -8.397 6.864 5.002 1.00 94.12 107 VAL A C 1
ATOM 795 O O . VAL A 1 107 ? -7.855 7.972 4.931 1.00 94.12 107 VAL A O 1
ATOM 798 N N . MET A 1 108 ? -9.308 6.441 4.125 1.00 93.62 108 MET A N 1
ATOM 799 C CA . MET A 1 108 ? -9.749 7.204 2.957 1.00 93.62 108 MET A CA 1
ATOM 800 C C . MET A 1 108 ? -11.155 7.772 3.155 1.00 93.62 108 MET A C 1
ATOM 802 O O . MET A 1 108 ? -12.037 7.126 3.717 1.00 93.62 108 MET A O 1
ATOM 806 N N . LYS A 1 109 ? -11.376 8.995 2.662 1.00 92.81 109 LYS A N 1
ATOM 807 C CA . LYS A 1 109 ? -12.694 9.633 2.653 1.00 92.81 109 LYS A CA 1
ATOM 808 C C . LYS A 1 109 ? -13.440 9.268 1.361 1.00 92.81 109 LYS A C 1
ATOM 810 O O . LYS A 1 109 ? -13.097 9.778 0.301 1.00 92.81 109 LYS A O 1
ATOM 815 N N . THR A 1 110 ? -14.447 8.403 1.457 1.00 89.06 110 THR A N 1
ATOM 816 C CA . THR A 1 110 ? -15.247 7.866 0.335 1.00 89.06 110 THR A CA 1
ATOM 817 C C . THR A 1 110 ? -16.580 8.597 0.112 1.00 89.06 110 THR A C 1
ATOM 819 O O . THR A 1 110 ? -17.203 8.429 -0.931 1.00 89.06 110 THR A O 1
ATOM 822 N N . GLY A 1 111 ? -16.989 9.467 1.044 1.00 84.50 111 GLY A N 1
ATOM 823 C CA . GLY A 1 111 ? -18.246 10.228 0.970 1.00 84.50 111 GLY A CA 1
ATOM 824 C C . GLY A 1 111 ? -19.442 9.506 1.610 1.00 84.50 111 GLY A C 1
ATOM 825 O O . GLY A 1 111 ? -19.332 8.355 2.019 1.00 84.50 111 GLY A O 1
ATOM 826 N N . GLY A 1 112 ? -20.581 10.199 1.731 1.00 89.19 112 GLY A N 1
ATOM 827 C CA . GLY A 1 112 ? -21.754 9.734 2.491 1.00 89.19 112 GLY A CA 1
ATOM 828 C C . GLY A 1 112 ? -21.824 10.303 3.917 1.00 89.19 112 GLY A C 1
ATOM 829 O O . GLY A 1 112 ? -21.045 11.192 4.260 1.00 89.19 112 GLY A O 1
ATOM 830 N N . ASN A 1 113 ? -22.775 9.806 4.722 1.00 87.44 113 ASN A N 1
ATOM 831 C CA . ASN A 1 113 ? -22.962 10.228 6.122 1.00 87.44 113 ASN A CA 1
ATOM 832 C C . ASN A 1 113 ? -21.775 9.828 7.010 1.00 87.44 113 ASN A C 1
ATOM 834 O O . ASN A 1 113 ? -21.328 10.635 7.815 1.00 87.44 113 ASN A O 1
ATOM 838 N N . ASP A 1 114 ? -21.240 8.624 6.787 1.00 91.38 114 ASP A N 1
ATOM 839 C CA . ASP A 1 114 ? -20.022 8.106 7.410 1.00 91.38 114 ASP A CA 1
ATOM 840 C C . ASP A 1 114 ? -18.937 8.016 6.336 1.00 91.38 114 ASP A C 1
ATOM 842 O O . ASP A 1 114 ? -18.885 7.043 5.580 1.00 91.38 114 ASP A O 1
ATOM 846 N N . PRO A 1 115 ? -18.125 9.067 6.147 1.00 92.44 115 PRO A N 1
ATOM 847 C CA . PRO A 1 115 ? -17.333 9.163 4.938 1.00 92.44 115 PRO A CA 1
ATOM 848 C C . PRO A 1 115 ? -15.993 8.431 5.044 1.00 92.44 115 PRO A C 1
ATOM 850 O O . PRO A 1 115 ? -15.319 8.320 4.025 1.00 92.44 115 PRO A O 1
ATOM 853 N N . TYR A 1 116 ? -15.567 7.960 6.217 1.00 94.44 116 TYR A N 1
ATOM 854 C CA . TYR A 1 116 ? -14.247 7.356 6.408 1.00 94.44 116 TYR A CA 1
ATOM 855 C C . TYR A 1 116 ? -14.294 5.832 6.268 1.00 94.44 116 TYR A C 1
ATOM 857 O O . TYR A 1 116 ? -15.107 5.168 6.901 1.00 94.44 116 TYR A O 1
ATOM 865 N N . GLN A 1 117 ? -1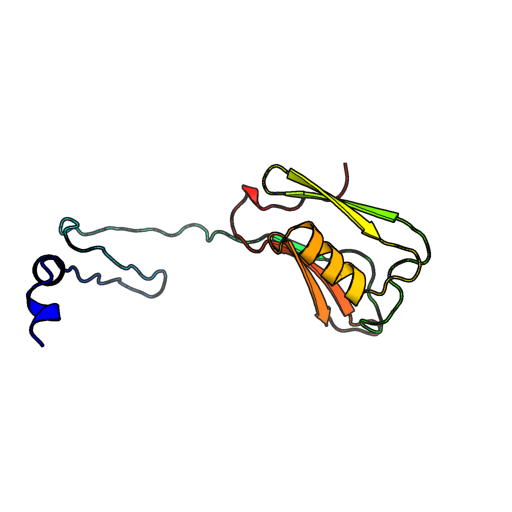3.400 5.282 5.447 1.00 93.94 117 GLN A N 1
ATOM 866 C CA . GLN A 1 117 ? -13.240 3.848 5.195 1.00 93.94 117 GLN A CA 1
ATOM 867 C C . GLN A 1 117 ? -11.779 3.453 5.430 1.00 93.94 117 GLN A C 1
ATOM 869 O O . GLN A 1 117 ? -10.869 4.168 4.997 1.00 93.94 117 GLN A O 1
ATOM 874 N N . LEU A 1 118 ? -11.550 2.311 6.082 1.00 93.62 118 LEU A N 1
ATOM 875 C CA . LEU A 1 118 ? -10.220 1.708 6.139 1.00 93.62 118 LEU A CA 1
ATOM 876 C C . LEU A 1 118 ? -9.899 1.068 4.788 1.00 93.62 118 LEU A C 1
ATOM 878 O O . LEU A 1 118 ? -10.651 0.229 4.292 1.00 93.62 118 LEU A O 1
ATOM 882 N N . MET A 1 119 ? -8.764 1.449 4.226 1.00 94.88 119 MET A N 1
ATOM 883 C CA . MET A 1 119 ? -8.164 0.838 3.055 1.00 94.88 119 MET A CA 1
ATOM 884 C C . MET A 1 119 ? -6.879 0.121 3.441 1.00 94.88 119 MET A C 1
ATOM 886 O O . MET A 1 119 ? -6.082 0.638 4.222 1.00 94.88 119 MET A O 1
ATOM 890 N N . VAL A 1 120 ? -6.683 -1.064 2.885 1.00 95.12 120 VAL A N 1
ATOM 891 C CA . VAL A 1 120 ? -5.517 -1.912 3.108 1.00 95.12 120 VAL A CA 1
ATOM 892 C C . VAL A 1 120 ? -4.905 -2.202 1.746 1.00 95.12 120 VAL A C 1
ATOM 894 O O . VAL A 1 120 ? -5.464 -2.961 0.950 1.00 95.12 120 VAL A O 1
ATOM 897 N N . ASN A 1 121 ? -3.775 -1.552 1.475 1.00 94.81 121 ASN A N 1
ATOM 898 C CA . ASN A 1 121 ? -3.180 -1.514 0.144 1.00 94.81 121 ASN A CA 1
ATOM 899 C C . ASN A 1 121 ? -1.760 -2.064 0.168 1.00 94.81 121 ASN A C 1
ATOM 901 O O . ASN A 1 121 ? -1.010 -1.785 1.104 1.00 94.81 121 ASN A O 1
ATOM 905 N N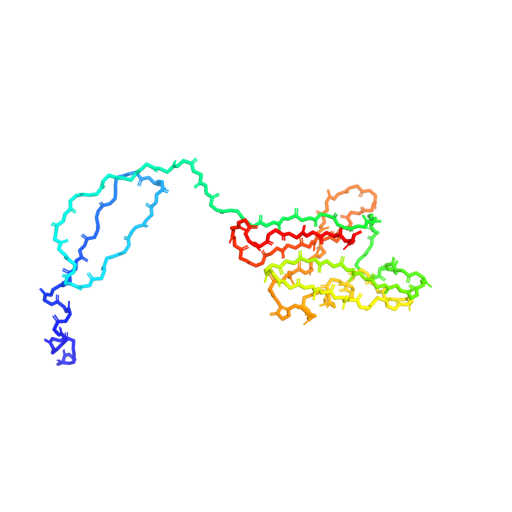 . THR A 1 122 ? -1.336 -2.765 -0.878 1.00 94.94 122 THR A N 1
ATOM 906 C CA . THR A 1 122 ? 0.076 -3.147 -0.990 1.00 94.94 122 THR A CA 1
ATOM 907 C C . THR A 1 122 ? 0.940 -2.000 -1.467 1.00 94.94 122 THR A C 1
ATOM 909 O O . THR A 1 122 ? 0.560 -1.209 -2.331 1.00 94.94 122 THR A O 1
ATOM 912 N N . LYS A 1 123 ? 2.151 -1.923 -0.916 1.00 93.44 123 LYS A N 1
ATOM 913 C CA . LYS A 1 123 ? 3.165 -0.975 -1.381 1.00 93.44 123 LYS A CA 1
ATOM 914 C C . LYS A 1 123 ? 3.677 -1.328 -2.776 1.00 93.44 123 LYS A C 1
ATOM 916 O O . LYS A 1 123 ? 3.937 -0.437 -3.582 1.00 93.44 123 LYS A O 1
ATOM 921 N N . ASN A 1 124 ? 3.829 -2.622 -3.043 1.00 92.19 124 ASN A N 1
ATOM 922 C CA . ASN A 1 124 ? 4.361 -3.141 -4.295 1.00 92.19 124 ASN A CA 1
ATOM 923 C C . ASN A 1 124 ? 3.241 -3.660 -5.206 1.00 92.19 124 ASN A C 1
ATOM 925 O O . ASN A 1 124 ? 2.161 -4.043 -4.748 1.00 92.19 124 ASN A O 1
ATOM 929 N N . THR A 1 125 ? 3.519 -3.664 -6.509 1.00 91.06 125 THR A N 1
ATOM 930 C CA . THR A 1 125 ? 2.632 -4.205 -7.543 1.00 91.06 125 THR A CA 1
ATOM 931 C C . THR A 1 125 ? 2.972 -5.661 -7.856 1.00 91.06 125 THR A C 1
ATOM 933 O O . THR A 1 125 ? 4.050 -6.149 -7.521 1.00 91.06 125 THR A O 1
ATOM 936 N N . GLY A 1 126 ? 2.061 -6.359 -8.527 1.00 89.31 126 GLY A N 1
ATOM 937 C CA . GLY A 1 126 ? 2.253 -7.743 -8.956 1.00 89.31 126 GLY A CA 1
ATOM 938 C C . GLY A 1 126 ? 1.402 -8.726 -8.161 1.00 89.31 126 GLY A C 1
ATOM 939 O O . GLY A 1 126 ? 0.998 -8.458 -7.033 1.00 89.31 126 GLY A O 1
ATOM 940 N N . GLU A 1 127 ? 1.121 -9.869 -8.778 1.00 88.00 127 GLU A N 1
ATOM 941 C CA . GLU A 1 127 ? 0.166 -10.853 -8.259 1.00 88.00 127 GLU A CA 1
ATOM 942 C C . GLU A 1 127 ? 0.592 -11.461 -6.913 1.00 88.00 127 GLU A C 1
ATOM 944 O O . GLU A 1 127 ? -0.253 -11.688 -6.049 1.00 88.00 127 GLU A O 1
ATOM 949 N N . ASP A 1 128 ? 1.898 -11.607 -6.685 1.00 89.44 128 ASP A N 1
ATOM 950 C CA . ASP A 1 128 ? 2.468 -12.110 -5.426 1.00 89.44 128 ASP A CA 1
ATOM 951 C C . ASP A 1 128 ? 2.163 -11.209 -4.215 1.00 89.44 128 ASP A C 1
ATOM 953 O O . ASP A 1 128 ? 2.248 -11.646 -3.065 1.00 89.44 128 ASP A O 1
ATOM 957 N N . ASN A 1 129 ? 1.806 -9.945 -4.464 1.00 92.38 129 ASN A N 1
ATOM 958 C CA . ASN A 1 129 ? 1.450 -8.984 -3.427 1.00 92.38 129 ASN A CA 1
ATOM 959 C C . ASN A 1 129 ? -0.044 -9.008 -3.081 1.00 92.38 129 ASN A C 1
ATOM 961 O O . ASN A 1 129 ? -0.452 -8.288 -2.179 1.00 92.38 129 ASN A O 1
ATOM 965 N N . ARG A 1 130 ? -0.887 -9.814 -3.736 1.00 93.25 130 ARG A N 1
ATOM 966 C CA . ARG A 1 130 ? -2.323 -9.843 -3.406 1.00 93.25 130 ARG A CA 1
ATOM 967 C C . ARG A 1 130 ? -2.558 -10.167 -1.932 1.00 93.25 130 ARG A C 1
ATOM 969 O O . ARG A 1 130 ? -1.848 -10.986 -1.344 1.00 93.25 130 ARG A O 1
ATOM 976 N N . ILE A 1 131 ? -3.539 -9.494 -1.340 1.00 93.31 131 ILE A N 1
ATOM 977 C CA . ILE A 1 131 ? -3.885 -9.641 0.069 1.00 93.31 131 ILE A CA 1
ATOM 978 C C . ILE A 1 131 ? -5.065 -10.597 0.176 1.00 93.31 131 ILE A C 1
ATOM 980 O O . ILE A 1 131 ? -6.121 -10.390 -0.417 1.00 93.31 131 ILE A O 1
ATOM 984 N N . TYR A 1 132 ? -4.897 -11.639 0.978 1.00 93.69 132 TYR A N 1
ATOM 985 C CA . TYR A 1 132 ? -5.945 -12.605 1.272 1.00 93.69 132 TYR A CA 1
ATOM 986 C C . TYR A 1 132 ? -6.339 -12.461 2.736 1.00 93.69 132 TYR A C 1
ATOM 988 O O . TYR A 1 132 ? -5.535 -12.734 3.622 1.00 93.69 132 TYR A O 1
ATOM 996 N N . PHE A 1 133 ? -7.559 -11.996 2.998 1.00 91.81 133 PHE A N 1
ATOM 997 C CA . PHE A 1 133 ? -8.073 -11.842 4.359 1.00 91.81 133 PHE A CA 1
ATOM 998 C C . PHE A 1 133 ? -8.692 -13.146 4.865 1.00 91.81 133 PHE A C 1
ATOM 1000 O O . PHE A 1 133 ? -9.434 -13.807 4.140 1.00 91.81 133 PHE A O 1
ATOM 1007 N N . GLY A 1 134 ? -8.454 -13.463 6.138 1.00 82.69 134 GLY A N 1
ATOM 1008 C CA . GLY A 1 134 ? -9.006 -14.649 6.794 1.00 82.69 134 GLY A CA 1
ATOM 1009 C C . GLY A 1 134 ? -8.089 -15.872 6.745 1.00 82.69 134 GLY A C 1
ATOM 1010 O O . GLY A 1 134 ? -6.866 -15.742 6.713 1.00 82.69 134 GLY A O 1
ATOM 1011 N N . SER A 1 135 ? -8.709 -17.052 6.827 1.00 54.62 135 SER A N 1
ATOM 1012 C CA . SER A 1 135 ? -8.094 -18.385 6.762 1.00 54.62 135 SER A CA 1
ATOM 1013 C C . SER A 1 135 ? -9.047 -19.367 6.103 1.00 54.62 135 SER A C 1
ATOM 1015 O O . SER A 1 135 ? -10.222 -19.356 6.544 1.00 54.62 135 SER A O 1
#

Sequence (135 aa):
PVKTLSDYSTYISRKSNVTGDALSASVGAGVPIQDIKVDVQNLAQGDINELGAKFSSRDDIFSQVDTTLKFYTQNKDYAVDIKAGMTLGDVAQSITDATNGEVMGIVMKTGGNDPYQLMVNTKNTGEDNRIYFGS

pLDDT: mean 90.11, std 7.28, range [54.62, 95.56]

InterPro domains:
  IPR010810 Flagellin hook, IN motif [PF07196] (68-123)
  IPR040026 Flagellar hook-associated protein 2 [PTHR30288] (2-131)

Secondary structure (DSSP, 8-state):
-HHHHT-GGGTT------SSSS------TTPPP--------------EEEEEEEES-TTSBS-SS-EEEEEEETTEEEEEEE-TT-BHHHHHHHHHHHTTTSEEEEEEE--SSS-EEEEEEESS-SGGG--EE--

Radius of gyration: 22.89 Å; Cα contacts (8 Å, |Δi|>4): 236; chains: 1; bounding box: 62×38×54 Å